Protein AF-A0A3D3CUV8-F1 (afdb_monomer)

Mean predicted aligned error: 4.7 Å

Nearest PDB structures (foldseek):
  7o82-assembly1_B  TM=9.407E-01  e=4.402E-05  Escherichia coli O157:H7
  3ob6-assembly1_A  TM=9.516E-01  e=1.757E-04  Escherichia coli
  3ob6-assembly1_B  TM=9.517E-01  e=3.422E-04  Escherichia coli

Sequence (137 aa):
TSGKLQLVTTILKIIPLLLVAGGGLFFFRAANFLPFNASGVSDWAAISATATFTFFAFQGLECATIPSGSVANPEKTVPRATMLGIGITTIIYILSTVSLMGMIPGKDLQHSVTPFTDAAVMIWGSNARYWISAGVA

Foldseek 3Di:
DVVVVVVVLVVLQLVLLCVLLVLLVVQFAPCLCPPVDPPPDDPVVVVVVVVVVVVVVLPCLCVLCVCLVVDDPSVPVSVVCSVVVVVVSVVSVVSNVNSLSRRDRPVVVVVDPCSSLVSQCVRPNDVSNVSNVVRND

Secondary structure (DSSP, 8-state):
-HHHHHHHHHHHHHHHHHHHHHHHGGG--GGGG-SS--SSS-HHHHHHHHHHHHHHHTTTGGGGGTTGGGSSSHHHHHHHHHHHHHHHHHHHHHHHHHHHHHHS-HHHHTT-S-HHHHHHHHHH-TTHHHHHHHHH-

Solvent-accessible surface area (backbone atoms only — not comparable to full-atom values): 7687 Å² total; per-residue (Å²): 118,64,69,60,52,51,50,52,53,51,50,50,34,46,51,50,52,49,49,40,22,59,55,27,53,80,57,52,33,79,70,28,49,59,69,82,74,82,81,86,64,56,69,69,58,51,50,54,55,51,49,54,56,5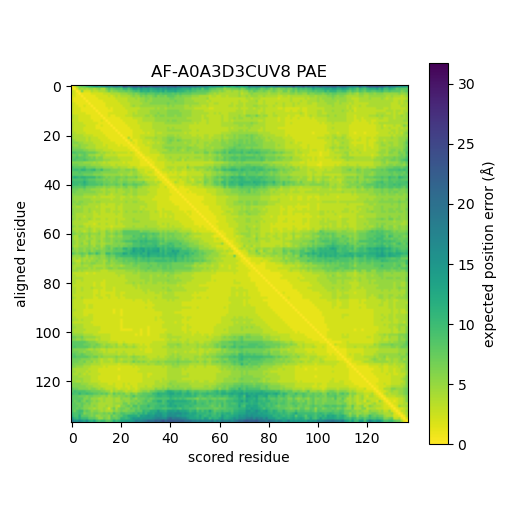2,53,61,73,55,64,66,62,70,56,61,58,72,57,36,93,80,43,78,63,34,90,60,43,38,61,50,51,42,55,50,50,52,52,55,50,51,52,52,51,53,47,32,52,54,13,48,40,20,54,39,46,56,78,60,53,75,72,47,91,50,60,68,39,57,51,29,27,73,76,67,33,76,74,37,36,63,62,37,51,67,28,70,108

Radius of gyration: 17.61 Å; Cα contacts (8 Å, |Δi|>4): 102; chains: 1; bounding box: 46×26×48 Å

pLDDT: mean 89.9, std 5.64, range [55.88, 95.69]

Structure (mmCIF, N/CA/C/O backbone):
data_AF-A0A3D3CUV8-F1
#
_entry.id   AF-A0A3D3CUV8-F1
#
loop_
_atom_site.group_PDB
_atom_site.id
_atom_site.type_symbol
_atom_site.label_atom_id
_atom_site.label_alt_id
_atom_site.label_comp_id
_atom_site.label_asym_id
_atom_site.label_entity_id
_atom_site.label_seq_id
_atom_site.pdbx_PDB_ins_code
_atom_site.Cartn_x
_atom_site.Cartn_y
_atom_site.Cartn_z
_atom_site.occupancy
_atom_site.B_iso_or_equiv
_atom_site.auth_seq_id
_atom_site.auth_comp_id
_atom_site.auth_asym_id
_atom_site.auth_atom_id
_atom_site.pdbx_PDB_model_num
ATOM 1 N N . THR A 1 1 ? -25.690 2.805 14.904 1.00 70.94 1 THR A N 1
ATOM 2 C CA . THR A 1 1 ? -26.001 2.620 13.464 1.00 70.94 1 THR A CA 1
ATOM 3 C C . THR A 1 1 ? -24.845 3.062 12.568 1.00 70.94 1 THR A C 1
ATOM 5 O O . THR A 1 1 ? -24.550 2.361 11.612 1.00 70.94 1 THR A O 1
ATOM 8 N N . SER A 1 2 ? -24.093 4.111 12.933 1.00 80.38 2 SER A N 1
ATOM 9 C CA . SER A 1 2 ? -22.934 4.630 12.176 1.00 80.38 2 SER A CA 1
ATOM 10 C C . SER A 1 2 ? -21.701 3.711 12.126 1.00 80.38 2 SER A C 1
ATOM 12 O O . SER A 1 2 ? -21.099 3.575 11.069 1.00 80.38 2 SER A O 1
ATOM 14 N N . GLY A 1 3 ? -21.357 3.006 13.214 1.00 83.69 3 GLY A N 1
ATOM 15 C CA . GLY A 1 3 ? -20.197 2.093 13.210 1.00 83.69 3 GLY A CA 1
ATOM 16 C C . GLY A 1 3 ? -20.341 0.909 12.243 1.00 83.69 3 GLY A C 1
ATOM 17 O O . GLY A 1 3 ? -19.368 0.486 11.629 1.00 83.69 3 GLY A O 1
ATOM 18 N N . LYS A 1 4 ? -21.572 0.418 12.034 1.00 87.50 4 LYS A N 1
ATOM 19 C CA . LYS A 1 4 ? -21.851 -0.616 11.024 1.00 87.50 4 LYS A CA 1
ATOM 20 C C . LYS A 1 4 ? -21.666 -0.073 9.607 1.00 87.50 4 LYS A C 1
ATOM 22 O O . LYS A 1 4 ? -21.096 -0.764 8.775 1.00 87.50 4 LYS A O 1
ATOM 27 N N . LEU A 1 5 ? -22.112 1.159 9.348 1.00 91.0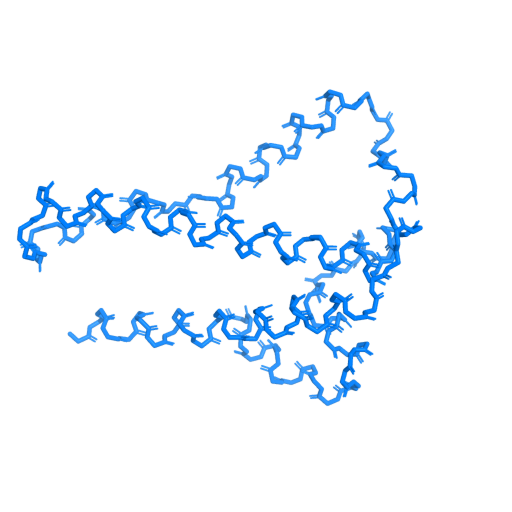0 5 LEU A N 1
ATOM 28 C CA . LEU A 1 5 ? -21.922 1.807 8.050 1.00 91.00 5 LEU A CA 1
ATOM 29 C C . LEU A 1 5 ? -20.433 2.006 7.748 1.00 91.00 5 LEU A C 1
ATOM 31 O O . LEU A 1 5 ? -19.995 1.659 6.660 1.00 91.00 5 LEU A O 1
ATOM 35 N N . GLN A 1 6 ? -19.659 2.486 8.726 1.00 89.88 6 GLN A N 1
ATOM 36 C CA . GLN A 1 6 ? -18.210 2.646 8.594 1.00 89.88 6 GLN A CA 1
ATOM 37 C C . GLN A 1 6 ? -17.510 1.313 8.312 1.00 89.88 6 GLN A C 1
ATOM 39 O O . GLN A 1 6 ? -16.669 1.241 7.427 1.00 89.88 6 GLN A O 1
ATOM 44 N N . LEU A 1 7 ? -17.890 0.239 9.009 1.00 90.81 7 LEU A N 1
ATOM 45 C CA . LEU A 1 7 ? -17.346 -1.092 8.737 1.00 90.81 7 LEU A CA 1
ATOM 46 C C . LEU A 1 7 ? -17.629 -1.527 7.291 1.00 90.81 7 LEU A C 1
ATOM 48 O O . LEU A 1 7 ? -16.725 -1.993 6.602 1.00 90.81 7 LEU A O 1
ATOM 52 N N . VAL A 1 8 ? -18.872 -1.363 6.827 1.00 92.88 8 VAL A N 1
ATOM 53 C CA . VAL A 1 8 ? -19.273 -1.737 5.464 1.00 92.88 8 VAL A CA 1
ATOM 54 C C . VAL A 1 8 ? -18.490 -0.931 4.430 1.00 92.88 8 VAL A C 1
ATOM 56 O O . VAL A 1 8 ? -17.946 -1.520 3.499 1.00 92.88 8 VAL A O 1
ATOM 59 N N . THR A 1 9 ? -18.373 0.388 4.594 1.00 90.69 9 THR A N 1
ATOM 60 C CA . THR A 1 9 ? -17.623 1.226 3.649 1.00 90.69 9 THR A CA 1
ATOM 61 C C . THR A 1 9 ? -16.128 0.923 3.676 1.00 90.69 9 THR A C 1
ATOM 63 O O . THR A 1 9 ? -15.510 0.856 2.619 1.00 90.69 9 THR A O 1
ATOM 66 N N . THR A 1 10 ? -15.541 0.657 4.845 1.00 91.69 10 THR A N 1
ATOM 67 C CA . THR A 1 10 ? -14.141 0.228 4.955 1.00 91.69 10 THR A CA 1
ATOM 68 C C . THR A 1 10 ? -13.901 -1.090 4.223 1.00 91.69 10 THR A C 1
ATOM 70 O O . THR A 1 10 ? -12.953 -1.189 3.450 1.00 91.69 10 THR A O 1
ATOM 73 N N . ILE A 1 11 ? -14.769 -2.089 4.404 1.00 91.69 11 ILE A N 1
ATOM 74 C CA . ILE A 1 11 ? -14.651 -3.375 3.702 1.00 91.69 11 ILE A CA 1
ATOM 75 C C . ILE A 1 11 ? -14.780 -3.178 2.187 1.00 91.69 11 ILE A C 1
ATOM 77 O O . ILE A 1 11 ? -13.953 -3.691 1.434 1.00 91.69 11 ILE A O 1
ATOM 81 N N . LEU A 1 12 ? -15.769 -2.396 1.742 1.00 90.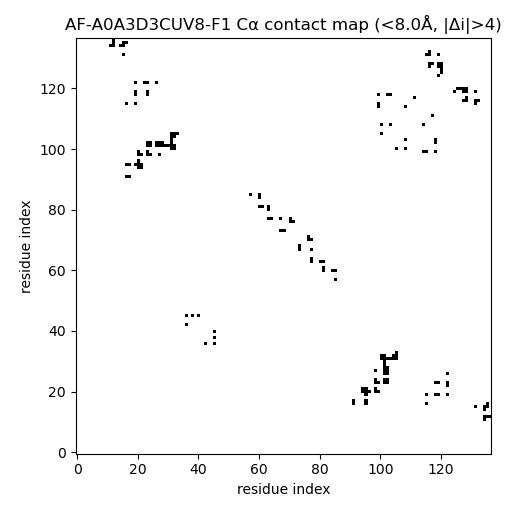75 12 LEU A N 1
ATOM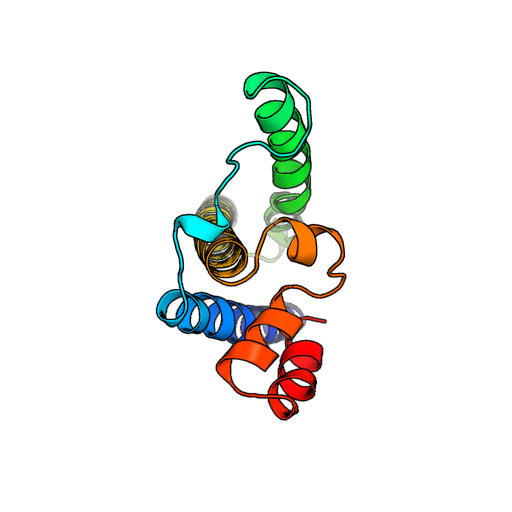 82 C CA . LEU A 1 12 ? -15.981 -2.095 0.323 1.00 90.75 12 LEU A CA 1
ATOM 83 C C . LEU A 1 12 ? -14.781 -1.397 -0.323 1.00 90.75 12 LEU A C 1
ATOM 85 O O . LEU A 1 12 ? -14.521 -1.647 -1.495 1.00 90.75 12 LEU A O 1
ATOM 89 N N . LYS A 1 13 ? -14.038 -0.580 0.433 1.00 88.50 13 LYS A N 1
ATOM 90 C CA . LYS A 1 13 ? -12.804 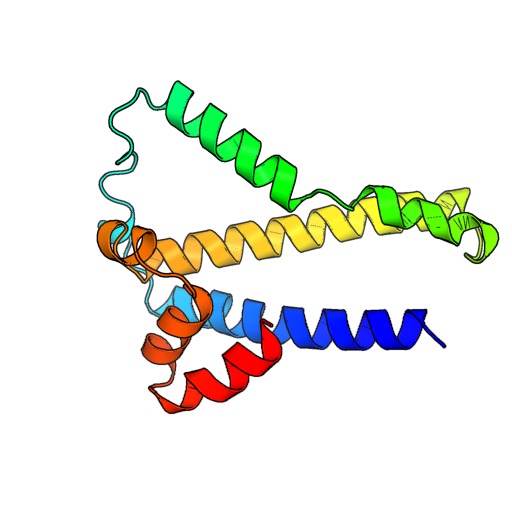0.067 -0.033 1.00 88.50 13 LYS A CA 1
ATOM 91 C C . LYS A 1 13 ? -11.610 -0.882 -0.048 1.00 88.50 13 LYS A C 1
ATOM 93 O O . LYS A 1 13 ? -10.834 -0.889 -0.998 1.00 88.50 13 LYS A O 1
ATOM 98 N N . ILE A 1 14 ? -11.461 -1.716 0.978 1.00 91.69 14 ILE A N 1
ATOM 99 C CA . ILE A 1 14 ? -10.309 -2.619 1.110 1.00 91.69 14 ILE A CA 1
ATOM 100 C C . ILE A 1 14 ? -10.336 -3.743 0.066 1.00 91.69 14 ILE A C 1
ATOM 102 O O . ILE A 1 14 ? -9.285 -4.096 -0.464 1.00 91.69 14 ILE A O 1
ATOM 106 N N . ILE A 1 15 ? -11.507 -4.299 -0.259 1.00 92.00 15 ILE A N 1
ATOM 107 C CA . ILE A 1 15 ? -11.637 -5.402 -1.228 1.00 92.00 15 ILE A CA 1
ATOM 108 C C . ILE A 1 15 ? -11.005 -5.081 -2.598 1.00 92.00 15 ILE A C 1
ATOM 110 O O . ILE A 1 15 ? -10.123 -5.830 -3.015 1.00 92.00 15 ILE A O 1
ATOM 114 N N . PRO A 1 16 ? -11.391 -4.009 -3.317 1.00 89.31 16 PRO A N 1
ATOM 115 C CA . PRO A 1 16 ? -10.815 -3.693 -4.625 1.00 89.31 16 PRO A CA 1
ATOM 116 C C . PRO A 1 16 ? -9.320 -3.373 -4.530 1.00 89.31 16 PRO A C 1
ATOM 118 O O . PRO A 1 16 ? -8.560 -3.787 -5.401 1.00 89.31 16 PRO A O 1
ATOM 121 N N . LEU A 1 17 ? -8.885 -2.713 -3.452 1.00 90.81 17 LEU A N 1
ATOM 122 C CA . LEU A 1 17 ? -7.472 -2.462 -3.157 1.00 90.81 17 LEU A CA 1
ATOM 123 C C . LEU A 1 17 ? -6.674 -3.769 -3.081 1.00 90.81 17 LEU A C 1
ATOM 125 O O . LEU A 1 17 ? -5.668 -3.920 -3.770 1.00 90.81 17 LEU A O 1
ATOM 129 N N . LEU A 1 18 ? -7.153 -4.738 -2.298 1.00 93.12 18 LEU A N 1
ATOM 130 C CA . LEU A 1 18 ? -6.512 -6.045 -2.155 1.00 93.12 18 LEU A CA 1
ATOM 131 C C . LEU A 1 18 ? -6.578 -6.880 -3.432 1.00 93.12 18 LEU A C 1
ATOM 133 O O . LEU A 1 18 ? -5.621 -7.585 -3.737 1.00 93.12 18 LEU A O 1
ATOM 137 N N . LEU A 1 19 ? -7.674 -6.801 -4.188 1.00 91.56 19 LEU A N 1
ATOM 138 C CA . LEU A 1 19 ? -7.791 -7.487 -5.472 1.00 91.56 19 LEU A CA 1
ATOM 139 C C . LEU A 1 19 ? -6.750 -6.965 -6.462 1.00 91.56 19 LEU A C 1
ATOM 141 O O . LEU A 1 19 ? -6.050 -7.765 -7.076 1.00 91.56 19 LEU A O 1
ATOM 145 N N . VAL A 1 20 ? -6.612 -5.643 -6.597 1.00 92.12 20 VAL A N 1
ATOM 146 C CA . VAL A 1 20 ? -5.612 -5.036 -7.487 1.00 92.12 20 VAL A CA 1
ATOM 147 C C . VAL A 1 20 ? -4.198 -5.331 -7.000 1.00 92.12 20 VAL A C 1
ATOM 149 O O . VAL A 1 20 ? -3.354 -5.712 -7.804 1.00 92.12 20 VAL A O 1
ATOM 152 N N . ALA A 1 21 ? -3.937 -5.199 -5.697 1.00 92.38 21 ALA A N 1
ATOM 153 C CA . ALA A 1 21 ? -2.623 -5.469 -5.126 1.00 92.38 21 ALA A CA 1
ATOM 154 C C . ALA A 1 21 ? -2.225 -6.948 -5.268 1.00 92.38 21 ALA A C 1
ATOM 156 O O . ALA A 1 21 ? -1.102 -7.254 -5.642 1.00 92.38 21 ALA A O 1
ATOM 157 N N . GLY A 1 22 ? -3.146 -7.882 -5.022 1.00 93.00 22 GLY A N 1
ATOM 158 C CA . GLY A 1 22 ? -2.903 -9.312 -5.212 1.00 93.00 22 GLY A CA 1
ATOM 159 C C . GLY A 1 22 ? -2.786 -9.700 -6.688 1.00 93.00 22 GLY A C 1
ATOM 160 O O . GLY A 1 22 ? -1.890 -10.453 -7.059 1.00 93.00 22 GLY A O 1
ATOM 161 N N . GLY A 1 23 ? -3.657 -9.161 -7.543 1.00 90.81 23 GLY A N 1
ATOM 162 C CA . GLY A 1 23 ? -3.640 -9.394 -8.986 1.00 90.81 23 GLY A CA 1
ATOM 163 C C . GLY A 1 23 ? -2.382 -8.845 -9.661 1.00 90.81 23 GLY A C 1
ATOM 164 O O . GLY A 1 23 ? -1.794 -9.513 -10.507 1.00 90.81 23 GLY A O 1
ATOM 165 N N . GLY A 1 24 ? -1.922 -7.661 -9.254 1.00 90.25 24 GLY A N 1
ATOM 166 C CA . GLY A 1 24 ? -0.745 -7.017 -9.833 1.00 90.25 24 GLY A CA 1
ATOM 167 C C . GLY A 1 24 ? 0.566 -7.744 -9.525 1.00 90.25 24 GLY A C 1
ATOM 168 O O . GLY A 1 24 ? 1.489 -7.680 -10.337 1.00 90.25 24 GLY A O 1
ATOM 169 N N . LEU A 1 25 ? 0.637 -8.532 -8.443 1.00 91.56 25 LEU A N 1
ATOM 170 C CA . LEU A 1 25 ? 1.794 -9.395 -8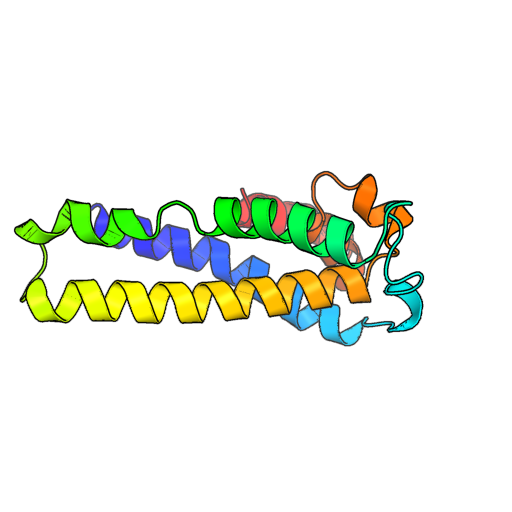.172 1.00 91.56 25 LEU A CA 1
ATOM 171 C C . LEU A 1 25 ? 2.040 -10.437 -9.277 1.00 91.56 25 LEU A C 1
ATOM 173 O O . LEU A 1 25 ? 3.189 -10.805 -9.509 1.00 91.56 25 LEU A O 1
ATOM 177 N N . PHE A 1 26 ? 1.009 -10.874 -10.007 1.00 91.38 26 PHE A N 1
ATOM 178 C CA . PHE A 1 26 ? 1.178 -11.789 -11.147 1.00 91.38 26 PHE A CA 1
ATOM 179 C C . PHE A 1 26 ? 1.789 -11.111 -12.383 1.00 91.38 26 PHE A C 1
ATOM 181 O O . PHE A 1 26 ? 2.326 -11.789 -13.256 1.00 91.38 26 PHE A O 1
ATOM 188 N N . PHE A 1 27 ? 1.741 -9.780 -12.448 1.00 89.31 27 PHE A N 1
ATOM 189 C CA . PHE A 1 27 ? 2.307 -8.961 -13.525 1.00 89.31 27 PHE A CA 1
ATOM 190 C C . PHE A 1 27 ? 3.603 -8.256 -13.098 1.00 89.31 27 PHE A C 1
ATOM 192 O O . PHE A 1 27 ? 4.092 -7.364 -13.793 1.00 89.31 27 PHE A O 1
ATOM 199 N N . PHE A 1 28 ? 4.169 -8.660 -11.959 1.00 92.88 28 PHE A N 1
ATOM 200 C CA . PHE A 1 28 ? 5.326 -8.027 -11.347 1.00 92.88 28 PHE A CA 1
ATOM 201 C C . PHE A 1 28 ? 6.582 -8.141 -12.218 1.00 92.88 28 PHE A C 1
ATOM 203 O O . PHE A 1 28 ? 6.996 -9.228 -12.627 1.00 92.88 28 PHE A O 1
ATOM 210 N N . ARG A 1 29 ? 7.245 -7.006 -12.449 1.00 93.44 29 ARG A N 1
ATOM 211 C CA . ARG A 1 29 ? 8.537 -6.917 -13.133 1.00 93.44 29 ARG A CA 1
ATOM 212 C C . ARG A 1 29 ? 9.501 -6.088 -12.295 1.00 93.44 29 ARG A C 1
ATOM 214 O O . ARG A 1 29 ? 9.365 -4.873 -12.201 1.00 93.44 29 ARG A O 1
ATOM 221 N N . ALA A 1 30 ? 10.541 -6.731 -11.761 1.00 91.06 30 ALA A N 1
ATOM 222 C CA . ALA A 1 30 ? 11.569 -6.061 -10.955 1.00 91.06 30 ALA A CA 1
ATOM 223 C C . ALA A 1 30 ? 12.271 -4.909 -11.703 1.00 91.06 30 ALA A C 1
ATOM 225 O O . ALA A 1 30 ? 12.708 -3.946 -11.082 1.00 91.06 30 ALA A O 1
ATOM 226 N N . ALA A 1 31 ? 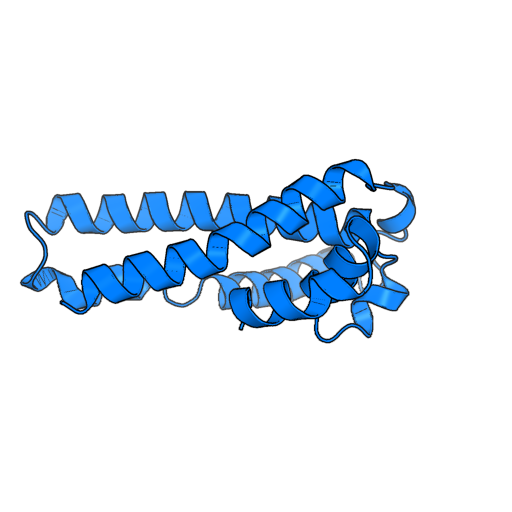12.327 -4.969 -13.038 1.00 93.12 31 ALA A N 1
ATOM 227 C CA . ALA A 1 31 ? 12.883 -3.902 -13.867 1.00 93.12 31 ALA A CA 1
ATOM 228 C C . ALA A 1 31 ? 12.144 -2.558 -13.717 1.00 93.12 31 ALA A C 1
ATOM 230 O O . ALA A 1 31 ? 12.759 -1.516 -13.916 1.00 93.12 31 ALA A O 1
ATOM 231 N N . ASN A 1 32 ? 10.862 -2.562 -13.329 1.00 93.12 32 ASN A N 1
ATOM 232 C CA . ASN A 1 32 ? 10.088 -1.334 -13.122 1.00 93.12 32 ASN A CA 1
ATOM 233 C C . ASN A 1 32 ? 10.538 -0.536 -11.884 1.00 93.12 32 ASN A C 1
ATOM 235 O O . ASN A 1 32 ? 10.266 0.660 -11.808 1.00 93.12 32 ASN A O 1
ATOM 239 N N . PHE A 1 33 ? 11.275 -1.162 -10.956 1.00 89.50 33 PHE A N 1
ATOM 240 C CA . PHE A 1 33 ? 11.893 -0.482 -9.812 1.00 89.50 33 PHE A CA 1
ATOM 241 C C . PHE A 1 33 ? 13.180 0.263 -10.179 1.00 89.50 33 PHE A C 1
ATOM 243 O O . PHE A 1 33 ? 13.763 0.911 -9.314 1.00 89.50 33 PHE A O 1
ATOM 250 N N . LEU A 1 34 ? 13.663 0.153 -11.421 1.00 91.00 34 LEU A N 1
ATOM 251 C CA . LEU A 1 34 ? 14.879 0.826 -11.860 1.00 91.00 34 LEU A CA 1
ATOM 252 C C . LEU A 1 34 ? 14.559 2.082 -12.694 1.00 91.00 34 LEU A C 1
ATOM 254 O O . LEU A 1 34 ? 13.729 2.015 -13.603 1.00 91.00 34 LEU A O 1
ATOM 258 N N . PRO A 1 35 ? 15.258 3.208 -12.444 1.00 89.62 35 PRO A N 1
ATOM 259 C CA . PRO A 1 35 ? 16.198 3.425 -11.338 1.00 89.62 35 PRO A CA 1
ATOM 260 C C . PRO A 1 35 ? 15.475 3.500 -9.979 1.00 89.62 35 PRO A C 1
ATOM 262 O O . PRO A 1 35 ? 14.388 4.064 -9.890 1.00 89.62 35 PRO A O 1
ATOM 265 N N . PHE A 1 36 ? 16.105 2.977 -8.918 1.00 86.31 36 PHE A N 1
ATOM 266 C CA . PHE A 1 36 ? 15.518 2.950 -7.565 1.00 86.31 36 PHE A CA 1
ATOM 267 C C . PHE A 1 36 ? 15.210 4.352 -7.027 1.00 86.31 36 PHE A C 1
ATOM 269 O O . PHE A 1 36 ? 14.215 4.565 -6.339 1.00 86.31 36 PHE A O 1
ATOM 276 N N . ASN A 1 37 ? 16.050 5.322 -7.385 1.00 90.81 37 ASN A N 1
ATOM 277 C CA . ASN A 1 37 ? 15.856 6.720 -7.057 1.00 90.81 37 ASN A CA 1
ATOM 278 C C . ASN A 1 37 ? 15.848 7.559 -8.343 1.00 90.81 37 ASN A C 1
ATOM 280 O O . ASN A 1 37 ? 16.883 7.774 -8.970 1.00 90.81 37 ASN A O 1
ATOM 284 N N . ALA A 1 38 ? 14.662 8.040 -8.716 1.00 88.56 38 ALA A N 1
ATOM 285 C CA . ALA A 1 38 ? 14.447 8.923 -9.864 1.00 88.56 38 ALA A CA 1
ATOM 286 C C . ALA A 1 38 ? 14.300 10.409 -9.473 1.00 88.56 38 ALA A C 1
ATOM 288 O O . ALA A 1 38 ? 13.980 11.237 -10.319 1.00 88.56 38 ALA A O 1
ATOM 289 N N . SER A 1 39 ? 14.493 10.758 -8.196 1.00 87.75 39 SER A N 1
ATOM 290 C CA . SER A 1 39 ? 14.210 12.105 -7.671 1.00 87.75 39 SER A CA 1
ATOM 291 C C . SER A 1 39 ? 15.280 13.153 -8.000 1.00 87.75 39 SER A C 1
ATOM 293 O O . SER A 1 39 ? 15.037 14.346 -7.839 1.00 87.75 39 SER A O 1
ATOM 295 N N . GLY A 1 40 ? 16.474 12.724 -8.423 1.00 88.94 40 GLY A N 1
ATOM 296 C CA . GLY A 1 40 ? 17.618 13.609 -8.660 1.00 88.94 40 GLY A CA 1
ATOM 297 C C . GLY A 1 40 ? 18.317 14.112 -7.388 1.00 88.94 40 GLY A C 1
ATOM 298 O O . GLY A 1 40 ? 19.302 14.838 -7.497 1.00 88.94 40 GLY A O 1
ATOM 299 N N . VAL A 1 41 ? 17.853 13.720 -6.194 1.00 93.62 41 VAL A N 1
ATOM 300 C CA . VAL A 1 41 ? 18.520 13.988 -4.906 1.00 93.62 41 VAL A CA 1
ATOM 301 C C . VAL A 1 41 ? 19.152 12.719 -4.331 1.00 93.62 41 VAL A C 1
ATOM 303 O O . VAL A 1 41 ? 18.932 11.620 -4.841 1.00 93.62 41 VAL A O 1
ATOM 306 N N . SER A 1 42 ? 19.942 12.853 -3.261 1.00 95.00 42 SER A N 1
ATOM 307 C CA . SER A 1 42 ? 20.526 11.698 -2.570 1.00 95.00 42 SER A CA 1
ATOM 308 C C . SER A 1 42 ? 19.447 10.757 -2.024 1.00 95.00 42 SER A C 1
ATOM 310 O O . SER A 1 42 ? 18.356 11.194 -1.654 1.00 95.00 42 SER A O 1
ATOM 312 N N . ASP A 1 43 ? 19.769 9.468 -1.917 1.00 94.06 43 ASP A N 1
ATOM 313 C CA . ASP A 1 43 ? 18.826 8.448 -1.437 1.00 94.06 43 ASP A CA 1
ATOM 314 C C . ASP A 1 43 ? 18.262 8.790 -0.054 1.00 94.06 43 ASP A C 1
ATOM 316 O O . ASP A 1 43 ? 17.072 8.628 0.194 1.00 94.06 43 ASP A O 1
ATOM 320 N N . TRP A 1 44 ? 19.089 9.352 0.831 1.00 94.75 44 TRP A N 1
ATOM 321 C CA . TRP A 1 44 ? 18.645 9.780 2.157 1.00 94.75 44 TRP A CA 1
ATOM 322 C C . TRP A 1 44 ? 17.615 10.914 2.103 1.00 94.75 44 TRP A C 1
ATOM 324 O O . TRP A 1 44 ? 16.626 10.901 2.838 1.00 94.75 44 TRP A O 1
ATOM 334 N N . ALA A 1 45 ? 17.817 11.886 1.209 1.00 94.69 45 ALA A N 1
ATOM 335 C CA . ALA A 1 45 ? 16.869 12.975 1.014 1.00 94.69 45 ALA A CA 1
ATOM 336 C C . ALA A 1 45 ? 15.551 12.464 0.410 1.00 94.69 45 ALA A C 1
ATOM 338 O O . ALA A 1 45 ? 14.478 12.859 0.869 1.00 94.69 45 ALA A O 1
ATOM 339 N N . ALA A 1 46 ? 15.621 11.540 -0.554 1.00 93.81 46 ALA A N 1
ATOM 340 C CA . ALA A 1 46 ? 14.446 10.898 -1.139 1.00 93.81 46 ALA A CA 1
ATOM 341 C C . ALA A 1 46 ? 13.654 10.095 -0.091 1.00 93.81 46 ALA A C 1
ATOM 343 O O . ALA A 1 46 ? 12.438 10.257 0.027 1.00 93.81 46 ALA A O 1
ATOM 344 N N . ILE A 1 47 ? 14.340 9.296 0.734 1.00 94.56 47 ILE A N 1
ATOM 345 C CA . ILE A 1 47 ? 13.724 8.543 1.835 1.00 94.56 47 ILE A CA 1
ATOM 346 C C . ILE A 1 47 ? 13.033 9.497 2.812 1.00 94.56 47 ILE A C 1
ATOM 348 O O . ILE A 1 47 ? 11.866 9.296 3.129 1.00 94.56 47 ILE A O 1
ATOM 352 N N . SER A 1 48 ? 13.696 10.574 3.235 1.00 94.62 48 SER A N 1
ATOM 353 C CA . SER A 1 48 ? 13.110 11.564 4.150 1.00 94.62 48 SER A CA 1
ATOM 354 C C . SER A 1 48 ? 11.850 12.237 3.576 1.00 94.62 48 SER A C 1
ATOM 356 O O . SER A 1 48 ? 10.825 12.361 4.256 1.00 94.62 48 SER A O 1
ATOM 358 N N . ALA A 1 49 ? 11.881 12.606 2.291 1.00 93.00 49 ALA A N 1
ATOM 359 C CA . ALA A 1 49 ? 10.725 13.181 1.609 1.00 93.00 49 ALA A CA 1
ATOM 360 C C . ALA A 1 49 ? 9.556 12.182 1.538 1.00 93.00 49 ALA A C 1
ATOM 362 O O . ALA A 1 49 ? 8.429 12.514 1.908 1.00 93.00 49 ALA A O 1
ATOM 363 N N . THR A 1 50 ? 9.821 10.935 1.131 1.00 93.06 50 THR A N 1
ATOM 364 C CA . THR A 1 50 ? 8.791 9.881 1.090 1.00 93.06 50 THR A CA 1
ATOM 365 C C . THR A 1 50 ? 8.247 9.539 2.476 1.00 93.06 50 THR A C 1
ATOM 367 O O . THR A 1 50 ? 7.039 9.356 2.610 1.00 93.06 50 THR A O 1
ATOM 370 N N . ALA A 1 51 ? 9.082 9.554 3.520 1.00 94.31 51 ALA A N 1
ATOM 371 C CA . ALA A 1 51 ? 8.657 9.320 4.897 1.00 94.31 51 ALA A CA 1
ATOM 372 C C . ALA A 1 51 ? 7.577 10.324 5.325 1.00 94.31 51 ALA A C 1
ATOM 374 O O . ALA A 1 51 ? 6.553 9.934 5.884 1.00 94.31 51 ALA A O 1
ATOM 375 N N . THR A 1 52 ? 7.742 11.602 4.977 1.00 94.00 52 THR A N 1
ATOM 376 C CA . THR A 1 52 ? 6.740 12.647 5.247 1.00 94.00 52 THR A CA 1
ATOM 377 C C . THR A 1 52 ? 5.387 12.328 4.599 1.00 94.00 52 THR A C 1
ATOM 379 O O . THR A 1 52 ? 4.353 12.392 5.265 1.00 94.00 52 THR A O 1
ATOM 382 N N . PHE A 1 53 ? 5.378 11.907 3.329 1.00 92.56 53 PHE A N 1
ATOM 383 C CA . PHE A 1 53 ? 4.145 11.483 2.655 1.00 92.56 53 PHE A CA 1
ATOM 384 C C . PHE A 1 53 ? 3.527 10.240 3.301 1.00 92.56 53 PHE A C 1
ATOM 386 O O . PHE A 1 53 ? 2.309 10.170 3.461 1.00 92.56 53 PHE A O 1
ATOM 393 N N . THR A 1 54 ? 4.350 9.276 3.726 1.00 93.38 54 THR A N 1
ATOM 394 C CA . THR A 1 54 ? 3.842 8.093 4.430 1.00 93.38 54 THR A CA 1
ATOM 395 C C . THR A 1 54 ? 3.245 8.442 5.790 1.00 93.38 54 THR A C 1
ATOM 397 O O . THR A 1 54 ? 2.203 7.895 6.130 1.00 93.38 54 THR A O 1
ATOM 400 N N . PHE A 1 55 ? 3.814 9.396 6.539 1.00 92.19 55 PHE A N 1
ATOM 401 C CA . PHE A 1 55 ? 3.222 9.867 7.795 1.00 92.19 55 PHE A CA 1
ATOM 402 C C . PHE A 1 55 ? 1.835 10.465 7.573 1.00 92.19 55 PHE A C 1
ATOM 404 O O . PHE A 1 55 ? 0.903 10.132 8.303 1.00 92.19 55 PHE A O 1
ATOM 411 N N . PHE A 1 56 ? 1.676 11.281 6.529 1.00 92.81 56 PHE A N 1
ATOM 412 C CA . PHE A 1 56 ? 0.371 11.829 6.168 1.00 92.81 56 PHE A CA 1
ATOM 413 C C . PHE A 1 56 ? -0.646 10.725 5.834 1.00 92.81 56 PHE A C 1
ATOM 415 O O . PHE A 1 56 ? -1.804 10.812 6.232 1.00 92.81 56 PHE A O 1
ATOM 422 N N . ALA A 1 57 ? -0.211 9.640 5.186 1.00 91.56 57 ALA A N 1
ATOM 423 C CA . ALA A 1 57 ? -1.069 8.497 4.867 1.00 91.56 57 ALA A CA 1
ATOM 424 C C . ALA A 1 57 ? -1.561 7.707 6.100 1.00 91.56 57 ALA A C 1
ATOM 426 O O . ALA A 1 57 ? -2.524 6.947 5.979 1.00 91.56 57 ALA A O 1
ATOM 427 N N . PHE A 1 58 ? -0.919 7.867 7.264 1.00 91.69 58 PHE A N 1
ATOM 428 C CA . PHE A 1 58 ? -1.345 7.275 8.540 1.00 91.69 58 PHE A CA 1
ATOM 429 C C . PHE A 1 58 ? -2.120 8.245 9.441 1.00 91.69 58 PHE A C 1
ATOM 431 O O . PHE A 1 58 ? -2.561 7.852 10.522 1.00 91.69 58 PHE A O 1
ATOM 438 N N . GLN A 1 59 ? -2.320 9.493 9.017 1.00 92.94 59 GLN A N 1
ATOM 439 C CA . GLN A 1 59 ? -3.100 10.457 9.784 1.00 92.94 59 GLN A CA 1
ATOM 440 C C . GLN A 1 59 ? -4.546 9.966 9.967 1.00 92.94 59 GLN A C 1
ATOM 442 O O . GLN A 1 59 ? -5.175 9.486 9.024 1.00 92.94 59 GLN A O 1
ATOM 447 N N . GLY A 1 60 ? -5.081 10.078 11.185 1.00 87.56 60 GLY A N 1
ATOM 448 C CA . GLY A 1 60 ? -6.397 9.554 11.554 1.00 87.56 60 GLY A CA 1
ATOM 449 C C . GLY A 1 60 ? -6.350 8.302 12.434 1.00 87.56 60 GLY A C 1
ATOM 450 O O . GLY A 1 60 ? -7.400 7.838 12.885 1.00 87.56 60 GLY A O 1
ATOM 451 N N . LEU A 1 61 ? -5.164 7.769 12.746 1.00 87.44 61 LEU A N 1
ATOM 452 C 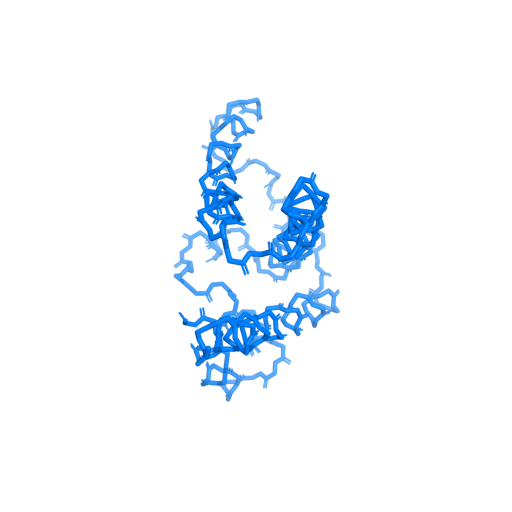CA . LEU A 1 61 ? -4.992 6.699 13.741 1.00 87.44 61 LEU A CA 1
ATOM 453 C C . LEU A 1 61 ? -5.494 7.117 15.140 1.00 87.44 61 LEU A C 1
ATOM 455 O O . LEU A 1 61 ? -6.003 6.297 15.908 1.00 87.44 61 LEU A O 1
ATOM 459 N N . GLU A 1 62 ? -5.415 8.410 15.446 1.00 87.75 62 GLU A N 1
ATOM 460 C CA . GLU A 1 62 ? -5.908 9.046 16.663 1.00 87.75 62 GLU A CA 1
ATOM 461 C C . GLU A 1 62 ? -7.442 9.026 16.768 1.00 87.75 62 GLU A C 1
ATOM 463 O O . GLU A 1 62 ? -7.990 9.022 17.876 1.00 87.75 62 GLU A O 1
ATOM 468 N N . CYS A 1 63 ? -8.152 8.918 15.638 1.00 86.88 63 CYS A N 1
ATOM 469 C CA . CYS A 1 63 ? -9.615 8.927 15.599 1.00 86.88 63 CYS A CA 1
ATOM 470 C C . CYS A 1 63 ? -10.239 7.723 16.315 1.00 86.88 63 CYS A C 1
ATOM 472 O O . CYS A 1 63 ? -11.385 7.801 16.759 1.00 86.88 63 CYS A O 1
ATOM 474 N N . ALA A 1 64 ? -9.488 6.630 16.494 1.00 84.25 64 ALA A N 1
ATOM 475 C CA . ALA A 1 64 ? -9.925 5.468 17.269 1.00 84.25 64 ALA A CA 1
ATOM 476 C C . ALA A 1 64 ? -10.250 5.812 18.738 1.00 84.25 64 ALA A C 1
ATOM 478 O O . ALA A 1 64 ? -11.027 5.106 19.381 1.00 84.25 64 ALA A O 1
ATOM 479 N N . THR A 1 65 ? -9.683 6.901 19.267 1.00 86.19 65 THR A N 1
ATOM 480 C CA . THR A 1 65 ? -9.877 7.337 20.660 1.00 86.19 65 THR A CA 1
ATOM 481 C C . THR A 1 65 ? -11.122 8.210 20.861 1.00 86.19 65 THR A C 1
ATOM 483 O O . THR A 1 65 ? -11.667 8.258 21.966 1.00 86.19 65 THR A O 1
ATOM 486 N N . ILE A 1 66 ? -11.620 8.845 19.793 1.00 87.69 66 ILE A N 1
ATOM 487 C CA . ILE A 1 66 ? -12.741 9.799 19.826 1.00 87.69 66 ILE A CA 1
ATOM 488 C C . ILE A 1 66 ? -14.035 9.160 20.367 1.00 87.69 66 ILE A C 1
ATOM 490 O O . ILE A 1 66 ? -14.642 9.735 21.270 1.00 87.69 66 ILE A O 1
ATOM 494 N N . PRO A 1 67 ? -14.476 7.969 19.907 1.00 85.62 67 PRO A N 1
ATOM 495 C CA . PRO A 1 67 ? -15.704 7.355 20.407 1.00 85.62 67 PRO A CA 1
ATOM 496 C C . PRO A 1 67 ? -15.492 6.516 21.678 1.00 85.62 67 PRO A C 1
ATOM 498 O O . PRO A 1 67 ? -16.343 5.685 21.992 1.00 85.62 67 PRO A O 1
ATOM 501 N N . SER A 1 68 ? -14.386 6.687 22.413 1.00 84.50 68 SER A N 1
ATOM 502 C CA . SER A 1 68 ? -14.032 5.845 23.570 1.00 84.50 68 SER A CA 1
ATOM 503 C C . SER A 1 68 ? -15.142 5.737 24.625 1.00 84.50 68 SER A C 1
ATOM 505 O O . SER A 1 68 ? -15.350 4.655 25.170 1.00 84.50 68 SER A O 1
ATOM 507 N N . GLY A 1 69 ? -15.931 6.796 24.841 1.00 84.81 69 GLY A N 1
ATOM 508 C CA . GLY A 1 69 ? -17.087 6.783 25.751 1.00 84.81 69 GLY A CA 1
ATOM 509 C C . GLY A 1 69 ? -18.266 5.897 25.311 1.00 84.81 69 GLY A C 1
ATOM 510 O O . GLY A 1 69 ? -19.158 5.629 26.106 1.00 84.81 69 GLY A O 1
ATOM 511 N N . SER A 1 70 ? -18.286 5.429 24.059 1.00 86.19 70 SER A N 1
ATOM 512 C CA . SER A 1 70 ? -19.301 4.515 23.500 1.00 86.19 70 SER A CA 1
ATOM 513 C C . SER A 1 70 ? -18.757 3.106 23.224 1.00 86.19 70 SER A C 1
ATOM 515 O O . SER A 1 70 ? -19.468 2.262 22.675 1.00 86.19 70 SER A O 1
ATOM 517 N N . VAL A 1 71 ? -17.494 2.842 23.569 1.00 88.31 71 VAL A N 1
ATOM 518 C CA . VAL A 1 71 ? -16.814 1.562 23.343 1.00 88.31 71 VAL A CA 1
ATOM 519 C C . VAL A 1 71 ? -16.817 0.748 24.634 1.00 88.31 71 VAL A C 1
ATOM 521 O O . VAL A 1 71 ? -16.503 1.256 25.704 1.00 88.31 71 VAL A O 1
ATOM 524 N N . ALA A 1 72 ? -17.133 -0.545 24.547 1.00 89.94 72 ALA A N 1
ATOM 525 C CA . ALA A 1 72 ? -17.036 -1.445 25.693 1.00 89.94 72 ALA A CA 1
ATOM 526 C C . ALA A 1 72 ? -15.562 -1.670 26.088 1.00 89.94 72 ALA A C 1
ATOM 528 O O . ALA A 1 72 ? -14.741 -2.042 25.245 1.00 89.94 72 ALA A O 1
ATOM 529 N N . ASN A 1 73 ? -15.236 -1.495 27.374 1.00 92.06 73 ASN A N 1
ATOM 530 C CA . ASN A 1 73 ? -13.878 -1.633 27.928 1.00 92.06 73 ASN A CA 1
ATOM 531 C C . ASN A 1 73 ? -12.815 -0.823 27.152 1.00 92.06 73 ASN A C 1
ATOM 533 O O . ASN A 1 73 ? -11.867 -1.410 26.616 1.00 92.06 73 ASN A O 1
ATOM 537 N N . PRO A 1 74 ? -12.952 0.513 27.064 1.00 90.00 74 PRO A N 1
ATOM 538 C CA . PRO A 1 74 ? -12.134 1.338 26.176 1.00 90.00 74 PRO A CA 1
ATOM 539 C C . PRO A 1 74 ? -10.632 1.232 26.473 1.00 90.00 74 PRO A C 1
ATOM 541 O O . PRO A 1 74 ? -9.846 1.178 25.531 1.00 90.00 74 PRO A O 1
ATOM 544 N N . GLU A 1 75 ? -10.241 1.073 27.743 1.00 92.00 75 GLU A N 1
ATOM 545 C CA . GLU A 1 75 ? -8.843 0.894 28.178 1.00 92.00 75 GLU A CA 1
ATOM 546 C C . GLU A 1 75 ? -8.125 -0.282 27.500 1.00 92.00 75 GLU A C 1
ATOM 548 O O . GLU A 1 75 ? -6.913 -0.251 27.313 1.00 92.00 75 GLU A O 1
ATOM 553 N N . LYS A 1 76 ? -8.863 -1.332 27.117 1.00 93.38 76 LYS A N 1
ATOM 554 C CA . LYS A 1 76 ? -8.306 -2.508 26.430 1.00 93.38 76 LYS A CA 1
ATOM 555 C C . LYS A 1 76 ? -8.651 -2.511 24.948 1.00 93.38 76 LYS A C 1
ATOM 557 O O . LYS A 1 76 ? -7.827 -2.916 24.131 1.00 93.38 76 LYS A O 1
ATOM 562 N N . THR A 1 77 ? -9.864 -2.094 24.598 1.00 93.56 77 THR A N 1
ATOM 563 C CA . THR A 1 77 ? -10.376 -2.175 23.228 1.00 93.56 77 THR A CA 1
ATOM 564 C C . THR A 1 77 ? -9.733 -1.133 22.321 1.00 93.56 77 THR A C 1
ATOM 566 O O . THR A 1 77 ? -9.322 -1.485 21.218 1.00 93.56 77 THR A O 1
ATOM 569 N N . VAL A 1 78 ? -9.584 0.116 22.776 1.00 92.69 78 VAL A N 1
ATOM 570 C CA . VAL A 1 78 ? -9.033 1.200 21.948 1.00 92.69 78 VAL A CA 1
ATOM 571 C C . VAL A 1 78 ? -7.565 0.936 21.588 1.00 92.69 78 VAL A C 1
ATOM 573 O O . VAL A 1 78 ? -7.277 0.889 20.394 1.00 92.69 78 VAL A O 1
ATOM 576 N N . PRO A 1 79 ? -6.649 0.633 22.536 1.00 91.19 79 PRO A N 1
ATOM 577 C CA . PRO A 1 79 ? -5.255 0.360 22.179 1.00 91.19 79 PRO A CA 1
ATOM 578 C C . PRO A 1 79 ? -5.099 -0.840 21.238 1.00 91.19 79 PRO A C 1
ATOM 580 O O . PRO A 1 79 ? -4.309 -0.798 20.297 1.00 91.19 79 PRO A O 1
ATOM 583 N N . ARG A 1 80 ? -5.883 -1.909 21.444 1.00 92.94 80 ARG A N 1
ATOM 584 C CA . ARG A 1 80 ? -5.863 -3.091 20.565 1.00 92.94 80 ARG A CA 1
ATOM 585 C C . ARG A 1 80 ? -6.370 -2.769 19.165 1.00 92.94 80 ARG A C 1
ATOM 587 O O . ARG A 1 80 ? -5.750 -3.193 18.195 1.00 92.94 80 ARG A O 1
ATOM 594 N N . ALA A 1 81 ? -7.470 -2.026 19.057 1.00 91.56 81 ALA A N 1
ATOM 595 C CA . ALA A 1 81 ? -8.031 -1.620 17.775 1.00 91.56 81 ALA A CA 1
ATOM 596 C C . ALA A 1 81 ? -7.061 -0.723 16.996 1.00 91.56 81 ALA A C 1
ATOM 598 O O . ALA A 1 81 ? -6.857 -0.955 15.808 1.00 91.56 81 ALA A O 1
ATOM 599 N N . THR A 1 82 ? -6.405 0.233 17.663 1.00 92.69 82 THR A N 1
ATOM 600 C CA . THR A 1 82 ? -5.384 1.091 17.044 1.00 92.69 82 THR A CA 1
ATOM 601 C C . THR A 1 82 ? -4.200 0.270 16.536 1.00 92.69 82 THR A C 1
ATOM 603 O O . THR A 1 82 ? -3.841 0.383 15.367 1.00 92.69 82 THR A O 1
ATOM 606 N N . MET A 1 83 ? -3.625 -0.608 17.367 1.00 93.75 83 MET A N 1
ATOM 607 C CA . MET A 1 83 ? -2.469 -1.424 16.970 1.00 93.75 83 MET A CA 1
ATOM 608 C C . MET A 1 83 ? -2.792 -2.379 15.815 1.00 93.75 83 MET A C 1
ATOM 610 O O . MET A 1 83 ? -2.016 -2.486 14.865 1.00 93.75 83 MET A O 1
ATOM 614 N N . LEU A 1 84 ? -3.950 -3.045 15.862 1.00 93.69 84 LEU A N 1
ATOM 615 C CA . LEU A 1 84 ? -4.400 -3.916 14.773 1.00 93.69 84 LEU A CA 1
ATOM 616 C C . LEU A 1 84 ? -4.689 -3.119 13.498 1.00 93.69 84 LEU A C 1
ATOM 618 O O . LEU A 1 84 ? -4.289 -3.542 12.417 1.00 93.69 84 LEU A O 1
ATOM 622 N N . GLY A 1 85 ? -5.338 -1.959 13.619 1.00 93.00 85 GLY A N 1
ATOM 623 C CA . GLY A 1 85 ? -5.628 -1.077 12.491 1.00 93.00 85 GLY A CA 1
ATOM 624 C C . GLY A 1 85 ? -4.357 -0.609 11.785 1.00 93.00 85 GLY A C 1
ATOM 625 O O . GLY A 1 85 ? -4.268 -0.711 10.561 1.00 93.00 85 GLY A O 1
ATOM 626 N N . ILE A 1 86 ? -3.347 -0.176 12.544 1.00 94.00 86 ILE A N 1
ATOM 627 C CA . ILE A 1 86 ? -2.038 0.222 12.005 1.00 94.00 86 ILE A CA 1
ATOM 628 C C . ILE A 1 86 ? -1.369 -0.957 11.295 1.00 94.00 86 ILE A C 1
ATOM 630 O O . ILE A 1 86 ? -0.915 -0.803 10.162 1.00 94.00 86 ILE A O 1
ATOM 634 N N . GLY A 1 87 ? -1.338 -2.137 11.920 1.00 94.94 87 GLY A N 1
ATOM 635 C CA . GLY A 1 87 ? -0.738 -3.333 11.326 1.00 94.94 87 GLY A CA 1
ATOM 636 C C . GLY A 1 87 ? -1.390 -3.726 9.998 1.00 94.94 87 GLY A C 1
ATOM 637 O O . GLY A 1 87 ? -0.698 -3.900 8.997 1.00 94.94 87 GLY A O 1
ATOM 638 N N . ILE A 1 88 ? -2.724 -3.791 9.963 1.00 93.94 88 ILE A N 1
ATOM 639 C CA . ILE A 1 88 ? -3.487 -4.113 8.748 1.00 93.94 88 ILE A CA 1
ATOM 640 C C . ILE A 1 88 ? -3.234 -3.062 7.660 1.00 93.94 88 ILE A C 1
ATOM 642 O O . ILE A 1 88 ? -2.934 -3.416 6.522 1.00 93.94 88 ILE A O 1
ATOM 646 N N . THR A 1 89 ? -3.295 -1.776 8.010 1.00 94.00 89 THR A N 1
ATOM 647 C CA . THR A 1 89 ? -3.089 -0.672 7.058 1.00 94.00 89 THR A CA 1
ATOM 648 C C . THR A 1 89 ? -1.678 -0.695 6.475 1.00 94.00 89 THR A C 1
ATOM 650 O O . THR A 1 89 ? -1.505 -0.552 5.269 1.00 94.00 89 THR A O 1
ATOM 653 N N . THR A 1 90 ? -0.673 -0.966 7.309 1.00 94.94 90 THR A N 1
ATOM 654 C CA . THR A 1 90 ? 0.731 -1.073 6.892 1.00 94.94 90 THR A CA 1
ATOM 655 C C . THR A 1 90 ? 0.923 -2.181 5.863 1.00 94.94 90 THR A C 1
ATOM 657 O O . THR A 1 90 ? 1.542 -1.956 4.824 1.00 94.94 90 THR A O 1
ATOM 660 N N . ILE A 1 91 ? 0.354 -3.364 6.114 1.00 95.44 91 ILE A N 1
ATOM 661 C CA . ILE A 1 91 ? 0.429 -4.496 5.182 1.00 95.44 91 ILE A CA 1
ATOM 662 C C . ILE A 1 91 ? -0.231 -4.134 3.851 1.00 95.44 91 ILE A C 1
ATOM 664 O O . ILE A 1 91 ? 0.362 -4.363 2.799 1.00 95.44 91 ILE A O 1
ATOM 668 N N . ILE A 1 92 ? -1.426 -3.536 3.886 1.00 94.56 92 ILE A N 1
ATOM 669 C CA . ILE A 1 92 ? -2.151 -3.133 2.675 1.00 94.56 92 ILE A CA 1
ATOM 670 C C . ILE A 1 92 ? -1.344 -2.105 1.879 1.00 94.56 92 ILE A C 1
ATOM 672 O O . ILE A 1 92 ? -1.218 -2.253 0.664 1.00 94.56 92 ILE A O 1
ATOM 676 N N . TYR A 1 93 ? -0.776 -1.093 2.537 1.00 94.50 93 TYR A N 1
ATOM 677 C CA . TYR A 1 93 ? 0.028 -0.066 1.878 1.00 94.50 93 TYR A CA 1
ATOM 678 C C . TYR A 1 93 ? 1.267 -0.653 1.212 1.00 94.50 93 TYR A C 1
ATOM 680 O O . TYR A 1 93 ? 1.457 -0.419 0.023 1.00 94.50 93 TYR A O 1
ATOM 688 N N . ILE A 1 94 ? 2.062 -1.455 1.928 1.00 95.31 94 ILE A N 1
ATOM 689 C CA . ILE A 1 94 ? 3.273 -2.075 1.370 1.00 95.31 94 ILE A CA 1
ATOM 690 C C . ILE A 1 94 ? 2.916 -2.993 0.200 1.00 95.31 94 ILE A C 1
ATOM 692 O O . ILE A 1 94 ? 3.512 -2.889 -0.869 1.00 95.31 94 ILE A O 1
ATOM 696 N N . LEU A 1 95 ? 1.926 -3.871 0.379 1.00 95.69 95 LEU A N 1
ATOM 697 C CA . LEU A 1 95 ? 1.501 -4.803 -0.664 1.00 95.69 95 LEU A CA 1
ATOM 698 C C . LEU A 1 95 ? 1.053 -4.055 -1.924 1.00 95.69 95 LEU A C 1
ATOM 700 O O . LEU A 1 95 ? 1.441 -4.403 -3.038 1.00 95.69 95 LEU A O 1
ATOM 704 N N . SER A 1 96 ? 0.263 -2.999 -1.739 1.00 94.50 96 SER A N 1
ATOM 705 C CA . SER A 1 96 ? -0.272 -2.213 -2.843 1.00 94.50 96 SER A CA 1
ATOM 706 C C . SER A 1 96 ? 0.811 -1.420 -3.565 1.00 94.50 96 SER A C 1
ATOM 708 O O . SER A 1 96 ? 0.874 -1.465 -4.790 1.00 94.50 96 SER A O 1
ATOM 710 N N . THR A 1 97 ? 1.685 -0.713 -2.843 1.00 94.38 97 THR A N 1
ATOM 711 C CA . THR A 1 97 ? 2.737 0.099 -3.472 1.00 94.38 97 THR A CA 1
ATOM 712 C C . THR A 1 97 ? 3.752 -0.768 -4.205 1.00 94.38 97 THR A C 1
ATOM 714 O O . THR A 1 97 ? 4.091 -0.455 -5.345 1.00 94.38 97 THR A O 1
ATOM 717 N N . VAL A 1 98 ? 4.160 -1.900 -3.621 1.00 94.94 98 VAL A N 1
ATOM 718 C CA . VAL A 1 98 ? 5.056 -2.868 -4.272 1.00 94.94 98 VAL A CA 1
ATOM 719 C C . VAL A 1 98 ? 4.416 -3.448 -5.531 1.00 94.94 98 VAL A C 1
ATOM 721 O O . VAL A 1 98 ? 5.072 -3.521 -6.569 1.00 94.94 98 VAL A O 1
ATOM 724 N N . SER A 1 99 ? 3.136 -3.820 -5.474 1.00 95.44 99 SER A N 1
ATOM 725 C CA . SER A 1 99 ? 2.415 -4.326 -6.644 1.00 95.44 99 SER A CA 1
ATOM 726 C C . SER A 1 99 ? 2.319 -3.277 -7.757 1.00 95.44 99 SER A C 1
ATOM 728 O O . SER A 1 99 ? 2.570 -3.587 -8.920 1.00 95.44 99 SER A O 1
ATOM 730 N N . LEU A 1 100 ? 1.967 -2.031 -7.424 1.00 94.62 100 LEU A N 1
ATOM 731 C CA . LEU A 1 100 ? 1.818 -0.952 -8.403 1.00 94.62 100 LEU A CA 1
ATOM 732 C C . LEU A 1 100 ? 3.153 -0.585 -9.057 1.00 94.62 100 LEU A C 1
ATOM 734 O O . LEU A 1 100 ? 3.237 -0.555 -10.283 1.00 94.62 100 LEU A O 1
ATOM 738 N N . MET A 1 101 ? 4.200 -0.371 -8.255 1.00 94.31 101 MET A N 1
ATOM 739 C CA . MET A 1 101 ? 5.551 -0.074 -8.750 1.00 94.31 101 MET A CA 1
ATOM 740 C C . MET A 1 101 ? 6.156 -1.253 -9.518 1.00 94.31 101 MET A C 1
ATOM 742 O O . MET A 1 101 ? 6.934 -1.059 -10.445 1.00 94.31 101 MET A O 1
ATOM 746 N N . GLY A 1 102 ? 5.782 -2.485 -9.169 1.00 93.50 102 GLY A N 1
ATOM 747 C CA . GLY A 1 102 ? 6.194 -3.680 -9.895 1.00 93.50 102 GLY A CA 1
ATOM 748 C C . GLY A 1 102 ? 5.503 -3.849 -11.242 1.00 93.50 102 GLY A C 1
ATOM 749 O O . GLY A 1 102 ? 6.088 -4.448 -12.141 1.00 93.50 102 GLY A O 1
ATOM 750 N N . MET A 1 103 ? 4.294 -3.322 -11.421 1.00 93.81 103 MET A N 1
ATOM 751 C CA . MET A 1 103 ? 3.527 -3.485 -12.658 1.00 93.81 103 MET A CA 1
ATOM 752 C C . MET A 1 103 ? 3.690 -2.308 -13.627 1.00 93.81 103 MET A C 1
ATOM 754 O O . MET A 1 103 ? 3.795 -2.524 -14.834 1.00 93.81 103 MET A O 1
ATOM 758 N N . ILE A 1 104 ? 3.741 -1.078 -13.112 1.00 92.56 104 ILE A N 1
ATOM 759 C CA . ILE A 1 104 ? 3.737 0.151 -13.911 1.00 92.56 104 ILE A CA 1
ATOM 760 C C . ILE A 1 104 ? 5.120 0.818 -13.836 1.00 92.56 104 ILE A C 1
ATOM 762 O O . ILE A 1 104 ? 5.606 1.063 -12.730 1.00 92.56 104 ILE A O 1
ATOM 766 N N . PRO A 1 105 ? 5.759 1.155 -14.975 1.00 92.12 105 PRO A N 1
ATOM 767 C CA . PRO A 1 105 ? 7.029 1.877 -14.977 1.00 92.12 105 PRO A CA 1
ATOM 768 C C . PRO A 1 105 ? 6.939 3.206 -14.216 1.00 92.12 105 PRO A C 1
ATOM 770 O O . PRO A 1 105 ? 5.979 3.958 -14.385 1.00 92.12 105 PRO A O 1
ATOM 773 N N . GLY A 1 106 ? 7.973 3.548 -13.438 1.00 88.50 106 GLY A N 1
ATOM 774 C CA . GLY A 1 106 ? 7.968 4.744 -12.582 1.00 88.50 106 GLY A CA 1
ATOM 775 C C . GLY A 1 106 ? 7.649 6.056 -13.313 1.00 88.50 106 GLY A C 1
ATOM 776 O O . GLY A 1 106 ? 6.935 6.896 -12.773 1.00 88.50 106 GLY A O 1
ATOM 777 N N . LYS A 1 107 ? 8.094 6.201 -14.569 1.00 87.81 107 LYS A N 1
ATOM 778 C CA . LYS A 1 107 ? 7.780 7.361 -15.424 1.00 87.81 107 LYS A CA 1
ATOM 779 C C . LYS A 1 107 ? 6.279 7.522 -15.704 1.00 87.81 107 LYS A C 1
ATOM 781 O O . LYS A 1 107 ? 5.788 8.640 -15.755 1.00 87.81 107 LYS A O 1
ATOM 786 N N . ASP A 1 108 ? 5.553 6.418 -15.857 1.00 89.81 108 ASP A N 1
ATOM 787 C CA . ASP A 1 108 ? 4.123 6.437 -16.166 1.00 89.81 108 ASP A CA 1
ATOM 788 C C . ASP A 1 108 ? 3.328 6.615 -14.864 1.00 89.81 108 ASP A C 1
ATOM 790 O O . ASP A 1 108 ? 2.345 7.352 -14.815 1.00 89.81 108 ASP A O 1
ATOM 794 N N . LEU A 1 109 ? 3.820 6.015 -13.772 1.00 90.25 109 LEU A N 1
ATOM 795 C CA . LEU A 1 109 ? 3.232 6.127 -12.439 1.00 90.25 109 LEU A CA 1
ATOM 796 C C . LEU A 1 109 ? 3.247 7.572 -11.908 1.00 90.25 10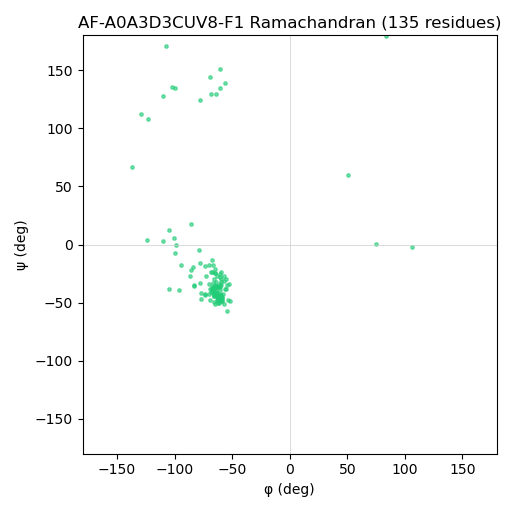9 LEU A C 1
ATOM 798 O O . LEU A 1 109 ? 2.289 7.987 -11.266 1.00 90.25 109 LEU A O 1
ATOM 802 N N . GLN A 1 110 ? 4.288 8.354 -12.217 1.00 87.75 110 GLN A N 1
ATOM 803 C CA . GLN A 1 110 ? 4.395 9.775 -11.845 1.00 87.75 110 GLN A CA 1
ATOM 804 C C . GLN A 1 110 ? 3.313 10.665 -12.474 1.00 87.75 110 GLN A C 1
ATOM 806 O O . GLN A 1 110 ? 2.975 11.706 -11.914 1.00 87.75 110 GLN A O 1
ATOM 811 N N . HIS A 1 111 ? 2.777 10.271 -13.630 1.00 89.50 111 HIS A N 1
ATOM 812 C CA . HIS A 1 111 ? 1.732 11.013 -14.337 1.00 89.50 111 HIS A CA 1
ATOM 813 C C . HIS A 1 111 ? 0.328 10.446 -14.095 1.00 89.50 111 HIS A C 1
ATOM 815 O O . HIS A 1 111 ? -0.662 11.050 -14.514 1.00 89.50 111 HIS A O 1
ATOM 821 N N . SER A 1 112 ? 0.226 9.302 -13.416 1.00 90.06 112 SER A N 1
ATOM 822 C CA . SER A 1 112 ? -1.052 8.672 -13.109 1.00 90.06 112 SER A CA 1
ATOM 823 C C . SER A 1 112 ? -1.739 9.364 -11.934 1.00 90.06 112 SER A C 1
ATOM 825 O O . SER A 1 112 ? -1.211 9.448 -10.826 1.00 90.06 112 SER A O 1
ATOM 827 N N . VAL A 1 113 ? -2.974 9.805 -12.167 1.00 87.31 113 VAL A N 1
ATOM 828 C CA . VAL A 1 113 ? -3.876 10.307 -11.118 1.00 87.31 113 VAL A CA 1
ATOM 829 C C . VAL A 1 113 ? -4.633 9.182 -10.409 1.00 87.31 113 VAL A C 1
ATOM 831 O O . VAL A 1 113 ? -5.132 9.376 -9.303 1.00 87.31 113 VAL A O 1
ATOM 834 N N . THR A 1 114 ? -4.724 7.999 -11.025 1.00 89.81 114 THR A N 1
ATOM 835 C CA . THR A 1 114 ? -5.475 6.849 -10.499 1.00 89.81 114 THR A CA 1
ATOM 836 C C . THR A 1 114 ? -4.708 5.529 -10.663 1.00 89.81 114 THR A C 1
ATOM 838 O O . THR A 1 114 ? -5.185 4.634 -11.370 1.00 89.81 114 THR A O 1
ATOM 841 N N . PRO A 1 115 ? -3.566 5.336 -9.971 1.00 90.94 115 PRO A N 1
ATOM 842 C CA . PRO A 1 115 ? -2.697 4.172 -10.178 1.00 90.94 115 PRO A CA 1
ATOM 843 C C . PRO A 1 115 ? -3.395 2.817 -10.027 1.00 90.94 115 PRO A C 1
ATOM 845 O O . PRO A 1 115 ? -3.155 1.902 -10.808 1.00 90.94 115 PRO A O 1
ATOM 848 N N . PHE A 1 116 ? -4.313 2.689 -9.063 1.00 90.69 116 PHE A N 1
ATOM 849 C CA . PHE A 1 116 ? -5.093 1.462 -8.858 1.00 90.69 116 PHE A CA 1
ATOM 850 C C . PHE A 1 116 ? -6.056 1.158 -10.008 1.00 90.69 116 PHE A C 1
ATOM 852 O O . PHE A 1 116 ? -6.302 -0.006 -10.315 1.00 90.69 116 PHE A O 1
ATOM 859 N N . THR A 1 117 ? -6.598 2.191 -10.650 1.00 90.75 117 THR A N 1
ATOM 860 C CA . THR A 1 117 ? -7.488 2.018 -11.803 1.00 90.75 117 THR A CA 1
ATOM 861 C C . THR A 1 117 ? -6.686 1.606 -13.031 1.00 90.75 117 THR A C 1
ATOM 863 O O . THR A 1 117 ? -7.092 0.688 -13.740 1.00 90.75 117 THR A O 1
ATOM 866 N N . ASP A 1 118 ? -5.528 2.228 -13.253 1.00 91.00 118 ASP A N 1
ATOM 867 C CA . ASP A 1 118 ? -4.642 1.890 -14.371 1.00 91.00 118 ASP A CA 1
ATOM 868 C C . ASP A 1 118 ? -4.148 0.449 -14.252 1.00 91.00 118 ASP A C 1
ATOM 870 O O . ASP A 1 118 ? -4.260 -0.341 -15.190 1.00 91.00 118 ASP A O 1
ATOM 874 N N . ALA A 1 119 ? -3.715 0.082 -13.048 1.00 91.81 119 ALA A N 1
ATOM 875 C CA . ALA A 1 119 ? -3.346 -1.271 -12.677 1.00 91.81 119 ALA A CA 1
ATOM 876 C C . ALA A 1 119 ? -4.456 -2.284 -12.969 1.00 91.81 119 ALA A C 1
ATOM 878 O O . ALA A 1 119 ? -4.229 -3.323 -13.585 1.00 91.81 119 ALA A O 1
ATOM 879 N N . ALA A 1 120 ? -5.684 -1.971 -12.577 1.00 91.25 120 ALA A N 1
ATOM 880 C CA . ALA A 1 120 ? -6.800 -2.863 -12.811 1.00 91.25 120 ALA A CA 1
ATOM 881 C C . ALA A 1 120 ? -7.168 -3.037 -14.283 1.00 91.25 120 ALA A C 1
ATOM 883 O O . ALA A 1 120 ? -7.549 -4.131 -14.697 1.00 91.25 120 ALA A O 1
ATOM 884 N N . VAL A 1 121 ? -7.055 -1.968 -15.071 1.00 91.06 121 VAL A N 1
ATOM 885 C CA . VAL A 1 121 ? -7.273 -2.028 -16.517 1.00 91.06 121 VAL A CA 1
ATOM 886 C C . VAL A 1 121 ? -6.219 -2.913 -17.182 1.00 91.06 121 VAL A C 1
ATOM 888 O O . VAL A 1 121 ? -6.553 -3.640 -18.114 1.00 91.06 121 VAL A O 1
ATOM 891 N N . MET A 1 122 ? -4.981 -2.919 -16.681 1.00 88.56 122 MET A N 1
ATOM 892 C CA . MET A 1 122 ? -3.944 -3.844 -17.153 1.00 88.56 122 MET A CA 1
ATOM 893 C C . MET A 1 122 ? -4.251 -5.307 -16.796 1.00 88.56 122 MET A C 1
ATOM 895 O O . MET A 1 122 ? -4.004 -6.186 -17.616 1.00 88.56 122 MET A O 1
ATOM 899 N N . ILE A 1 123 ? -4.809 -5.570 -15.609 1.00 90.00 123 ILE A N 1
ATOM 900 C CA . ILE A 1 123 ? -5.097 -6.935 -15.132 1.00 90.00 123 ILE A CA 1
ATOM 901 C C . ILE A 1 123 ? -6.356 -7.523 -15.796 1.00 90.00 123 ILE A C 1
ATOM 903 O O . ILE A 1 123 ? -6.348 -8.673 -16.230 1.00 90.00 123 ILE A O 1
ATOM 907 N N . TRP A 1 124 ? -7.448 -6.755 -15.862 1.00 90.31 124 TRP A N 1
ATOM 908 C CA . TRP A 1 124 ? -8.787 -7.251 -16.230 1.00 90.31 124 TRP A CA 1
ATOM 909 C C . TRP A 1 124 ? -9.430 -6.527 -17.424 1.00 90.31 124 TRP A C 1
ATOM 911 O O . TRP A 1 124 ? -10.575 -6.814 -17.779 1.00 90.31 124 TRP A O 1
ATOM 921 N N . GLY A 1 125 ? -8.720 -5.599 -18.067 1.00 88.50 125 GLY A N 1
ATOM 922 C CA . GLY A 1 125 ? -9.217 -4.844 -19.217 1.00 88.50 125 GLY A CA 1
ATOM 923 C C . GLY A 1 125 ? -10.060 -3.617 -18.850 1.00 88.50 125 GLY A C 1
ATOM 924 O O . GLY A 1 125 ? -10.305 -3.299 -17.686 1.00 88.50 125 GLY A O 1
ATOM 925 N N . SER A 1 126 ? -10.527 -2.896 -19.872 1.00 87.62 126 SER A N 1
ATOM 926 C CA . SER A 1 126 ? -11.180 -1.580 -19.745 1.00 87.62 126 SER A CA 1
ATOM 927 C C . SER A 1 126 ? -12.414 -1.564 -18.839 1.00 87.62 126 SER A C 1
ATOM 929 O O . SER A 1 126 ? -12.662 -0.568 -18.158 1.00 87.62 126 SER A O 1
ATOM 931 N N . ASN A 1 127 ? -13.158 -2.669 -18.777 1.00 86.00 127 ASN A N 1
ATOM 932 C CA . ASN A 1 127 ? -14.357 -2.788 -17.947 1.00 86.00 127 ASN A CA 1
ATOM 933 C C . ASN A 1 127 ? -14.051 -2.703 -16.443 1.00 86.00 127 ASN A C 1
ATOM 935 O O . ASN A 1 127 ? -14.917 -2.291 -15.673 1.00 86.00 127 ASN A O 1
ATOM 939 N N . ALA A 1 128 ? -12.826 -3.034 -16.016 1.00 84.62 128 ALA A N 1
ATOM 940 C CA . ALA A 1 128 ? -12.414 -2.980 -14.613 1.00 84.62 128 ALA A CA 1
ATOM 941 C C . ALA A 1 128 ? -12.414 -1.555 -14.041 1.00 84.62 128 ALA A C 1
ATOM 943 O O . ALA A 1 128 ? -12.598 -1.374 -12.837 1.00 84.62 128 ALA A O 1
ATOM 944 N N . ARG A 1 129 ? -12.282 -0.544 -14.914 1.00 82.38 129 ARG A N 1
ATOM 945 C CA . ARG A 1 129 ? -12.291 0.873 -14.540 1.00 82.38 129 ARG A CA 1
ATOM 946 C C . ARG A 1 129 ? -13.511 1.230 -13.699 1.00 82.38 129 ARG A C 1
ATOM 948 O O . ARG A 1 129 ? -13.345 1.834 -12.650 1.00 82.38 129 ARG A O 1
ATOM 955 N N . TYR A 1 130 ? -14.704 0.822 -14.132 1.00 81.88 130 TYR A N 1
ATOM 956 C CA . TYR A 1 130 ? -15.969 1.237 -13.518 1.00 81.88 130 TYR A CA 1
ATOM 957 C C . TYR A 1 130 ? -16.145 0.719 -12.086 1.00 81.88 130 TYR A C 1
ATOM 959 O O . TYR A 1 130 ? -16.565 1.459 -11.198 1.00 81.88 130 TYR A O 1
ATOM 967 N N . TRP A 1 131 ? -15.804 -0.547 -11.846 1.00 79.81 131 TRP A N 1
ATOM 968 C CA . TRP A 1 131 ? -16.010 -1.186 -10.543 1.00 79.81 131 TRP A CA 1
ATOM 969 C C . TRP A 1 131 ? -14.947 -0.754 -9.532 1.00 79.81 131 TRP A C 1
ATOM 971 O O . TRP A 1 131 ? -15.241 -0.598 -8.349 1.00 79.81 131 TRP A O 1
ATOM 981 N N . ILE A 1 132 ? -13.722 -0.495 -9.994 1.00 81.69 132 ILE A N 1
ATOM 982 C CA . ILE A 1 132 ? -12.621 -0.084 -9.117 1.00 81.69 132 ILE A CA 1
ATOM 983 C C . ILE A 1 132 ? -12.666 1.408 -8.832 1.00 81.69 132 ILE A C 1
ATOM 985 O O . ILE A 1 132 ? -12.435 1.789 -7.691 1.00 81.69 132 ILE A O 1
ATOM 989 N N . SER A 1 133 ? -13.085 2.247 -9.781 1.00 77.06 133 SER A N 1
ATOM 990 C CA . SER A 1 133 ? -13.358 3.655 -9.479 1.00 77.06 133 SER A CA 1
ATOM 991 C C . SER A 1 133 ? -14.488 3.810 -8.462 1.00 77.06 133 SER A C 1
ATOM 993 O O . SER A 1 133 ? -14.414 4.682 -7.607 1.00 77.06 133 SER A O 1
ATOM 995 N N . ALA A 1 134 ? -15.515 2.953 -8.519 1.00 76.56 134 ALA A N 1
ATOM 996 C CA . ALA A 1 134 ? -16.606 2.975 -7.547 1.00 76.56 134 ALA A CA 1
ATOM 997 C C . ALA A 1 134 ? -16.169 2.497 -6.153 1.00 76.56 134 ALA A C 1
ATOM 999 O O . ALA A 1 134 ? -16.684 2.981 -5.151 1.00 76.56 134 ALA A O 1
ATOM 1000 N N . GLY A 1 135 ? -15.238 1.542 -6.089 1.00 71.75 135 GLY A N 1
ATOM 1001 C CA . GLY A 1 135 ? -14.757 0.979 -4.830 1.00 71.75 135 GLY A CA 1
ATOM 1002 C C . GLY A 1 135 ? -13.602 1.747 -4.179 1.00 71.75 135 GLY A C 1
ATOM 1003 O O . GLY A 1 135 ? -13.453 1.687 -2.965 1.00 71.75 135 GLY A O 1
ATOM 1004 N N . VAL A 1 136 ? -12.782 2.459 -4.959 1.00 65.81 136 VAL A N 1
ATOM 1005 C CA . VAL A 1 136 ? -11.607 3.208 -4.466 1.00 65.81 136 VAL A CA 1
ATOM 1006 C C . VAL A 1 136 ? -11.925 4.688 -4.188 1.00 65.81 136 VAL A C 1
ATOM 1008 O O . VAL A 1 136 ? -11.182 5.325 -3.441 1.00 65.81 136 VAL A O 1
ATOM 1011 N N . ALA A 1 137 ? -13.032 5.227 -4.719 1.00 55.88 137 ALA A N 1
ATOM 1012 C CA . ALA A 1 137 ? -13.557 6.554 -4.356 1.00 55.88 137 ALA A CA 1
ATOM 1013 C C . ALA A 1 137 ? -14.042 6.603 -2.890 1.00 55.88 137 ALA A C 1
ATOM 1015 O O . ALA A 1 137 ? -13.758 7.582 -2.164 1.00 55.88 137 ALA A O 1
#